Protein AF-A0A8T2RFA8-F1 (afdb_monomer_lite)

Secondary structure (DSSP, 8-state):
-EEEEEEEE-SHHHHHHHHTTGGG-BTTEE--TT----TT-EEEEEESS---GGGEEEEEEEEEEETTTTEE----TTTTTS--TTSEEEEEEEEEEEPTTSSEEEEEEEEEEEETTSEEEEEEEEEEEE-SHHHHHTHHHHHHHHHHHHHHHHHHHHHHHHT-

InterPro domains:
  IPR018960 Domain of unknown function DUF1990 [PF09348] (16-153)

Radius of gyration: 15.77 Å; chains: 1; bounding box: 36×34×44 Å

Sequence (164 aa):
MISFSWGLPSSKKQADYLNRTSQFQLGWTSVDANTPVEIKQRFLVRVNEMIVAWLLQPLEIKYVLDTHCTKMQTCPPNASSSINSEKLKGVFAFGSVTLKGHLLSGEDMFSIKWEEDDSVWYETLSFSKPATFLSLATYPYVQWKQKLFAKQSSVALLKAVSDS

Organism: Ceratopteris richardii (NCBI:txid49495)

Foldseek 3Di:
DDKDKDKDFDDPLLLVCVQQVVLQPDPQWDWPSPQGLDAQGWTWIAGRPDDDPLRTFIKGWHFWDWVPVVCRPDDDPPPVPPPPVVFWPIKTKIKIWTDPPHQKTKMWMWMWTATPVSIIMTMIDIDIDGPDPVCVVCVVVVVVVVVVSRVVSVVSSNCSVVVD

pLDDT: mean 77.23, std 14.24, range [44.38, 93.5]

Structure (mmCIF, N/CA/C/O backbone):
data_AF-A0A8T2RFA8-F1
#
_entry.id   AF-A0A8T2RFA8-F1
#
loop_
_atom_site.group_PDB
_atom_site.id
_atom_site.type_symbol
_atom_site.label_atom_id
_atom_site.label_alt_id
_atom_site.label_comp_id
_atom_site.label_asym_id
_atom_site.label_entity_id
_atom_site.label_seq_id
_atom_site.pdbx_PDB_ins_code
_atom_site.Cartn_x
_atom_site.Cartn_y
_atom_site.Cartn_z
_atom_site.occupancy
_atom_site.B_iso_or_equiv
_atom_site.auth_seq_id
_atom_site.auth_comp_id
_atom_site.auth_asym_id
_atom_site.auth_atom_id
_atom_site.pdbx_PDB_model_num
ATOM 1 N N . MET A 1 1 ? 1.387 12.039 -9.421 1.00 46.31 1 MET A N 1
ATOM 2 C CA . MET A 1 1 ? 0.903 12.002 -8.031 1.00 46.31 1 MET A CA 1
ATOM 3 C C . MET A 1 1 ? -0.597 11.838 -8.092 1.00 46.31 1 MET A C 1
ATOM 5 O O . MET A 1 1 ? -1.243 12.608 -8.793 1.00 46.31 1 MET A O 1
ATOM 9 N N . ILE A 1 2 ? -1.116 10.794 -7.465 1.00 58.28 2 ILE A N 1
ATOM 10 C CA . ILE A 1 2 ? -2.550 10.534 -7.345 1.00 58.28 2 ILE A CA 1
ATOM 11 C C . ILE A 1 2 ? -2.834 10.538 -5.842 1.00 58.28 2 ILE A C 1
ATOM 13 O O . ILE A 1 2 ? -2.154 9.809 -5.128 1.00 58.28 2 ILE A O 1
ATOM 17 N N . SER A 1 3 ? -3.764 11.382 -5.392 1.00 49.81 3 SER A N 1
ATOM 18 C CA . SER A 1 3 ? -4.282 11.415 -4.017 1.00 49.81 3 SER A CA 1
ATOM 19 C C . SER A 1 3 ? -5.796 11.229 -4.077 1.00 49.81 3 SER A C 1
ATOM 21 O O . SER A 1 3 ? -6.455 11.791 -4.955 1.00 49.81 3 SER A O 1
ATOM 23 N N . PHE A 1 4 ? -6.328 10.408 -3.179 1.00 55.41 4 PHE A N 1
ATOM 24 C CA . PHE A 1 4 ? -7.757 10.173 -2.981 1.00 55.41 4 PHE A CA 1
ATOM 25 C C . PHE A 1 4 ? -8.028 10.187 -1.481 1.00 55.41 4 PHE A C 1
ATOM 27 O O . PHE A 1 4 ? -7.239 9.602 -0.750 1.00 55.41 4 PHE A O 1
ATOM 34 N N . SER A 1 5 ? -9.118 10.827 -1.045 1.00 50.16 5 SER A N 1
ATOM 35 C CA . SER A 1 5 ? -9.490 10.958 0.370 1.00 50.16 5 SER A CA 1
ATOM 36 C C . SER A 1 5 ? -11.001 10.769 0.558 1.00 50.16 5 SER A C 1
ATOM 38 O O . SER A 1 5 ? -11.773 11.329 -0.223 1.00 50.16 5 SER A O 1
ATOM 40 N N . TRP A 1 6 ? -11.425 9.976 1.551 1.00 56.25 6 TRP A N 1
ATOM 41 C CA . TRP A 1 6 ? -12.839 9.667 1.846 1.00 56.25 6 TRP A CA 1
ATOM 42 C C . TRP A 1 6 ? -13.111 9.562 3.353 1.00 56.25 6 TRP A C 1
ATOM 44 O O . TRP A 1 6 ? -12.292 8.973 4.054 1.00 56.25 6 TRP A O 1
ATOM 54 N N . GLY A 1 7 ? -14.265 10.077 3.804 1.00 51.59 7 GLY A N 1
ATOM 55 C CA . GLY A 1 7 ? -14.756 10.054 5.192 1.00 51.59 7 GLY A CA 1
ATOM 56 C C . GLY A 1 7 ? -15.539 8.779 5.567 1.00 51.59 7 GLY A C 1
ATOM 57 O O . GLY A 1 7 ? -16.420 8.374 4.809 1.00 51.59 7 GLY A O 1
ATOM 58 N N . LEU A 1 8 ? -15.267 8.169 6.729 1.00 57.84 8 LEU A N 1
ATOM 59 C CA . LEU A 1 8 ? -15.958 6.978 7.267 1.00 57.84 8 LEU A CA 1
ATOM 60 C C . LEU A 1 8 ? -16.193 7.047 8.793 1.00 57.84 8 LEU A C 1
ATOM 62 O O . LEU A 1 8 ? -15.366 7.635 9.485 1.00 57.84 8 LEU A O 1
ATOM 66 N N . PRO A 1 9 ? -17.225 6.369 9.342 1.00 50.06 9 PRO A N 1
ATOM 67 C CA . PRO A 1 9 ? -17.391 6.180 10.786 1.00 50.06 9 PRO A CA 1
ATOM 68 C C . PRO A 1 9 ? -16.625 4.938 11.304 1.00 50.06 9 PRO A C 1
ATOM 70 O O . PRO A 1 9 ? -16.780 3.853 10.750 1.00 50.06 9 PRO A O 1
ATOM 73 N N . SER A 1 10 ? -15.870 5.087 12.408 1.00 56.66 10 SER A N 1
ATOM 74 C CA . SER A 1 10 ? -15.149 4.055 13.210 1.00 56.66 10 SER A CA 1
ATOM 75 C C . SER A 1 10 ? -13.659 3.809 12.909 1.00 56.66 10 SER A C 1
ATOM 77 O O . SER A 1 10 ? -13.304 3.226 11.892 1.00 56.66 10 SER A O 1
ATOM 79 N N . SER A 1 11 ? -12.799 4.126 13.890 1.00 64.38 11 SER A N 1
ATOM 80 C CA . SER A 1 11 ? -11.333 4.166 13.788 1.00 64.38 11 SER A CA 1
ATOM 81 C C . SER A 1 11 ? -10.611 2.808 13.789 1.00 64.38 11 SER A C 1
ATOM 83 O O . SER A 1 11 ? -9.956 2.436 12.817 1.00 64.38 11 SER A O 1
ATOM 85 N N . LYS A 1 12 ? -10.719 2.018 14.864 1.00 67.12 12 LYS A N 1
ATOM 86 C CA . LYS A 1 12 ? -9.855 0.837 15.095 1.00 67.12 12 LYS A CA 1
ATOM 87 C C . LYS A 1 12 ? -9.905 -0.215 13.972 1.00 67.12 12 LYS A C 1
ATOM 89 O O . LYS A 1 12 ? -8.865 -0.721 13.557 1.00 67.12 12 LYS A O 1
ATOM 94 N N . LYS A 1 13 ? -11.099 -0.485 13.432 1.00 70.56 13 LYS A N 1
ATOM 95 C CA . LYS A 1 13 ? -11.324 -1.464 12.349 1.00 70.56 13 LYS A CA 1
ATOM 96 C C . LYS A 1 13 ? -10.546 -1.113 11.075 1.00 70.56 13 LYS A C 1
ATOM 98 O O . LYS A 1 13 ? -10.066 -1.996 10.369 1.00 70.56 13 LYS A O 1
ATOM 103 N N . GLN A 1 14 ? -10.402 0.174 10.779 1.00 69.75 14 GLN A N 1
ATOM 104 C CA . GLN A 1 14 ? -9.721 0.624 9.570 1.00 69.75 14 GLN A CA 1
ATOM 105 C C . GLN A 1 14 ? -8.203 0.496 9.707 1.00 69.75 14 GLN A C 1
ATOM 107 O O . GLN A 1 14 ? -7.546 0.053 8.766 1.00 69.75 14 GLN A O 1
ATOM 112 N N . ALA A 1 15 ? -7.633 0.841 10.868 1.00 71.12 15 ALA A N 1
ATOM 113 C CA . ALA A 1 15 ? -6.203 0.620 11.100 1.00 71.12 15 ALA A CA 1
ATOM 114 C C . ALA A 1 15 ? -5.862 -0.871 11.004 1.00 71.12 15 ALA A C 1
ATOM 116 O O . ALA A 1 15 ? -4.899 -1.230 10.329 1.00 71.12 15 ALA A O 1
ATOM 117 N N . ASP A 1 16 ? -6.703 -1.740 11.573 1.00 78.06 16 ASP A N 1
ATOM 118 C CA . ASP A 1 16 ? -6.552 -3.192 11.446 1.00 78.06 16 ASP A CA 1
ATOM 119 C C . ASP A 1 16 ? -6.618 -3.656 9.979 1.00 78.06 16 ASP A C 1
ATOM 121 O O . ASP A 1 16 ? -5.863 -4.546 9.577 1.00 78.06 16 ASP A O 1
ATOM 125 N N . TYR A 1 17 ? -7.475 -3.038 9.157 1.00 77.50 17 TYR A N 1
ATOM 126 C CA . TYR A 1 17 ? -7.557 -3.319 7.722 1.00 77.50 17 TYR A CA 1
ATOM 127 C C . 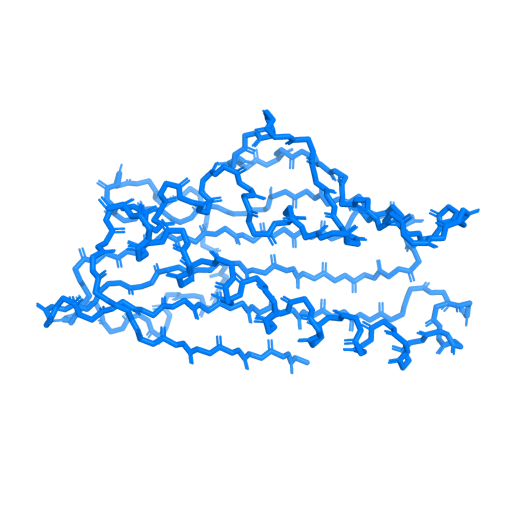TYR A 1 17 ? -6.242 -2.997 6.995 1.00 77.50 17 TYR A C 1
ATOM 129 O O . TYR A 1 17 ? -5.748 -3.843 6.238 1.00 77.50 17 TYR A O 1
ATOM 137 N N . LEU A 1 18 ? -5.646 -1.821 7.246 1.00 76.75 18 LEU A N 1
ATOM 138 C CA . LEU A 1 18 ? -4.361 -1.440 6.642 1.00 76.75 18 LEU A CA 1
ATOM 139 C C . LEU A 1 18 ? -3.182 -2.253 7.171 1.00 76.75 18 LEU A C 1
ATOM 141 O O . LEU A 1 18 ? -2.291 -2.595 6.392 1.00 76.75 18 LEU A O 1
ATOM 145 N N . ASN A 1 19 ? -3.189 -2.601 8.456 1.00 76.62 19 ASN A N 1
ATOM 146 C CA . ASN A 1 19 ? -2.132 -3.392 9.082 1.00 76.62 19 ASN A CA 1
ATOM 147 C C . ASN A 1 19 ? -2.045 -4.830 8.528 1.00 76.62 19 ASN A C 1
ATOM 149 O O . ASN A 1 19 ? -1.053 -5.524 8.718 1.00 76.62 19 ASN A O 1
ATOM 153 N N . ARG A 1 20 ? -3.076 -5.291 7.811 1.00 78.12 20 ARG A N 1
ATOM 154 C CA . ARG A 1 20 ? -3.134 -6.630 7.200 1.00 78.12 20 ARG A CA 1
ATOM 155 C C . ARG A 1 20 ? -2.873 -6.632 5.700 1.00 78.12 20 ARG A C 1
ATOM 157 O O . ARG A 1 20 ? -3.100 -7.645 5.045 1.00 78.12 20 ARG A O 1
ATOM 164 N N . THR A 1 21 ? -2.442 -5.509 5.122 1.00 79.69 21 THR A N 1
ATOM 165 C CA . THR A 1 21 ? -2.277 -5.354 3.662 1.00 79.69 21 THR A CA 1
ATOM 166 C C . THR A 1 21 ? -3.563 -5.641 2.862 1.00 79.69 21 THR A C 1
ATOM 168 O O . THR A 1 21 ? -3.521 -5.898 1.658 1.00 79.69 21 THR A O 1
ATOM 171 N N . SER A 1 22 ? -4.734 -5.567 3.510 1.00 85.38 22 SER A N 1
ATOM 172 C CA . SER A 1 22 ? -6.029 -5.974 2.941 1.00 85.38 22 SER A CA 1
ATOM 173 C C . SER A 1 22 ? -6.428 -5.146 1.719 1.00 85.38 22 SER A C 1
ATOM 175 O O . SER A 1 22 ? -7.086 -5.649 0.814 1.00 85.38 22 SER A O 1
ATOM 177 N N . GLN A 1 23 ? -5.963 -3.896 1.641 1.00 84.88 23 GLN A N 1
ATOM 178 C CA . GLN A 1 23 ? -6.146 -3.001 0.498 1.00 84.88 23 GLN A CA 1
ATOM 179 C C . GLN A 1 23 ? -5.604 -3.562 -0.821 1.00 84.88 23 GLN A C 1
ATOM 181 O O . GLN A 1 23 ? -6.014 -3.106 -1.887 1.00 84.88 23 GLN A O 1
ATOM 186 N N . PHE A 1 24 ? -4.693 -4.535 -0.759 1.00 88.88 24 PHE A N 1
ATOM 187 C CA . PHE A 1 24 ? -4.149 -5.193 -1.936 1.00 88.88 24 PHE A CA 1
ATOM 188 C C . PHE A 1 24 ? -4.964 -6.395 -2.398 1.00 88.88 24 PHE A C 1
ATOM 190 O O . PHE A 1 24 ? -4.681 -6.870 -3.483 1.00 88.88 24 PHE A O 1
ATOM 197 N N . GLN A 1 25 ? -5.953 -6.880 -1.642 1.00 91.00 25 GLN A N 1
ATOM 198 C CA . GLN A 1 25 ? -6.742 -8.068 -1.994 1.00 91.00 25 GLN A CA 1
ATOM 199 C C . GLN A 1 25 ? -7.920 -7.706 -2.907 1.00 91.00 25 GLN A C 1
ATOM 201 O O . GLN A 1 25 ? -9.086 -7.769 -2.520 1.00 91.00 25 GLN A O 1
ATOM 206 N N . LEU A 1 26 ? -7.615 -7.292 -4.136 1.00 86.69 26 LEU A N 1
ATOM 207 C CA . LEU A 1 26 ? -8.619 -6.982 -5.157 1.00 86.69 26 LEU A CA 1
ATOM 208 C C . LEU A 1 26 ? -8.647 -8.130 -6.173 1.00 86.69 26 LEU A C 1
ATOM 210 O O . LEU A 1 26 ? -7.630 -8.759 -6.407 1.00 86.69 26 LEU A O 1
ATOM 214 N N . GLY A 1 27 ? -9.764 -8.420 -6.846 1.00 87.38 27 GLY A N 1
ATOM 215 C CA . GLY A 1 27 ? -9.838 -9.579 -7.767 1.00 87.38 27 GLY A CA 1
ATOM 216 C C . GLY A 1 27 ? -8.708 -9.670 -8.817 1.00 87.38 27 GLY A C 1
ATOM 217 O O . GLY A 1 27 ? -8.396 -10.751 -9.309 1.00 87.38 27 GLY A O 1
ATOM 218 N N . TRP A 1 28 ? -8.045 -8.549 -9.109 1.00 88.44 28 TRP A N 1
ATOM 219 C CA . TRP A 1 28 ? -6.926 -8.432 -10.036 1.00 88.44 28 TRP A CA 1
ATOM 220 C C . TRP A 1 28 ? -5.560 -8.164 -9.388 1.00 88.44 28 TRP A C 1
ATOM 222 O O . TRP A 1 28 ? -4.575 -8.144 -10.118 1.00 88.44 28 TRP A O 1
ATOM 232 N N . THR A 1 29 ? -5.458 -7.937 -8.076 1.00 90.44 29 THR A N 1
ATOM 233 C CA . THR A 1 29 ? -4.178 -7.736 -7.375 1.00 90.44 29 THR A CA 1
ATOM 234 C C . THR A 1 29 ? -4.165 -8.434 -6.014 1.00 90.44 29 THR A C 1
ATOM 236 O O . THR A 1 29 ? -5.210 -8.662 -5.424 1.00 90.44 29 THR A O 1
ATOM 239 N N . SER A 1 30 ? -3.004 -8.854 -5.526 1.00 90.62 30 SER A N 1
ATOM 240 C CA . SER A 1 30 ? -2.885 -9.542 -4.237 1.00 90.62 30 SER A CA 1
ATOM 241 C C . SER A 1 30 ? -1.488 -9.404 -3.646 1.00 90.62 30 SER A C 1
ATOM 243 O O . SER A 1 30 ? -0.505 -9.217 -4.363 1.00 90.62 30 SER A O 1
ATOM 245 N N . VAL A 1 31 ? -1.406 -9.520 -2.325 1.00 91.00 31 VAL A N 1
ATOM 246 C CA . VAL A 1 31 ? -0.167 -9.657 -1.543 1.00 91.00 31 VAL A CA 1
ATOM 247 C C . VAL A 1 31 ? -0.319 -10.901 -0.661 1.00 91.00 31 VAL A C 1
ATOM 249 O O . VAL A 1 31 ? -1.438 -11.365 -0.438 1.00 91.00 31 VAL A O 1
ATOM 252 N N . ASP A 1 32 ? 0.777 -11.479 -0.174 1.00 88.38 32 ASP A N 1
ATOM 253 C CA . ASP A 1 32 ? 0.686 -12.513 0.862 1.00 88.38 32 ASP A CA 1
ATOM 254 C C . ASP A 1 32 ? 0.002 -11.927 2.108 1.00 88.38 32 ASP A C 1
ATOM 256 O O . ASP A 1 32 ? 0.497 -10.963 2.690 1.00 88.38 32 ASP A O 1
ATOM 260 N N . ALA A 1 33 ? -1.130 -12.505 2.515 1.00 84.38 33 ALA A N 1
ATOM 261 C CA . ALA A 1 33 ? -1.930 -12.033 3.645 1.00 84.38 33 ALA A CA 1
ATOM 262 C C . ALA A 1 33 ? -1.175 -12.063 4.987 1.00 84.38 33 ALA A C 1
ATOM 264 O O . ALA A 1 33 ? -1.588 -11.393 5.931 1.00 84.38 33 ALA A O 1
ATOM 265 N N . ASN A 1 34 ? -0.071 -12.812 5.072 1.00 86.75 34 ASN A N 1
ATOM 266 C CA . ASN A 1 34 ? 0.794 -12.859 6.250 1.00 86.75 34 ASN A CA 1
ATOM 267 C C . ASN A 1 34 ? 1.915 -11.810 6.221 1.00 86.75 34 ASN A C 1
ATOM 269 O O . ASN A 1 34 ? 2.782 -11.829 7.092 1.00 86.75 34 ASN A O 1
ATOM 273 N N . THR A 1 35 ? 1.935 -10.914 5.227 1.00 87.62 35 THR A N 1
ATOM 274 C CA . THR A 1 35 ? 2.947 -9.857 5.125 1.00 87.62 35 THR A CA 1
ATOM 275 C C . THR A 1 35 ? 2.800 -8.878 6.293 1.00 87.62 35 THR A C 1
ATOM 277 O O . THR A 1 35 ? 1.784 -8.181 6.364 1.00 87.62 35 THR A O 1
ATOM 280 N N . PRO A 1 36 ? 3.800 -8.766 7.186 1.00 89.00 36 PRO A N 1
ATOM 281 C CA . PRO A 1 36 ? 3.736 -7.813 8.284 1.00 89.00 36 PRO A CA 1
ATOM 282 C C . PRO A 1 36 ? 3.958 -6.380 7.778 1.00 89.00 36 PRO A C 1
ATOM 284 O O . PRO A 1 36 ? 4.753 -6.137 6.869 1.00 89.00 36 PRO A O 1
ATOM 287 N N . VAL A 1 37 ? 3.289 -5.397 8.378 1.00 87.94 37 VAL A N 1
ATOM 288 C CA . VAL A 1 37 ? 3.533 -3.977 8.082 1.00 87.94 37 VAL A CA 1
ATOM 289 C C . VAL A 1 37 ? 4.651 -3.462 8.992 1.00 87.94 37 VAL A C 1
ATOM 291 O O . VAL A 1 37 ? 4.414 -2.820 10.010 1.00 87.94 37 VAL A O 1
ATOM 294 N N . GLU A 1 38 ? 5.897 -3.780 8.633 1.00 89.38 38 GLU A N 1
ATOM 295 C CA . GLU A 1 38 ? 7.098 -3.442 9.409 1.00 89.38 38 GLU A CA 1
ATOM 296 C C . GLU A 1 38 ? 8.191 -2.819 8.533 1.00 89.38 38 GLU A C 1
ATOM 298 O O . GLU A 1 38 ? 8.339 -3.153 7.357 1.00 89.38 38 GLU A O 1
ATOM 303 N N . ILE A 1 39 ? 9.003 -1.918 9.095 1.00 89.38 39 ILE A N 1
ATOM 304 C CA . ILE A 1 39 ? 10.103 -1.287 8.351 1.00 89.38 39 ILE A CA 1
ATOM 305 C C . ILE A 1 39 ? 11.093 -2.354 7.864 1.00 89.38 39 ILE A C 1
ATOM 307 O O . ILE A 1 39 ? 11.496 -3.240 8.611 1.00 89.38 39 ILE A O 1
ATOM 311 N N . LYS A 1 40 ? 11.544 -2.211 6.612 1.00 90.94 40 LYS A N 1
ATOM 312 C CA . LYS A 1 40 ? 12.376 -3.161 5.851 1.00 90.94 40 LYS A CA 1
ATOM 313 C C . LYS A 1 40 ? 11.659 -4.440 5.430 1.00 90.94 40 LYS A C 1
ATOM 315 O O . LYS A 1 40 ? 12.279 -5.232 4.716 1.00 90.94 40 LYS A O 1
ATOM 320 N N . GLN A 1 41 ? 10.388 -4.637 5.789 1.00 93.50 41 GLN A N 1
ATOM 321 C CA . GLN A 1 41 ? 9.633 -5.753 5.243 1.00 93.50 41 GLN A CA 1
ATOM 322 C C . GLN A 1 41 ? 9.562 -5.612 3.725 1.00 93.50 41 GLN A C 1
ATOM 324 O O . GLN A 1 41 ? 9.185 -4.566 3.188 1.00 93.50 41 GLN A O 1
ATOM 329 N N . ARG A 1 42 ? 9.926 -6.693 3.037 1.00 93.38 42 ARG A N 1
ATOM 330 C CA . ARG A 1 42 ? 9.791 -6.813 1.590 1.00 93.38 42 ARG A CA 1
ATOM 331 C C . ARG A 1 42 ? 8.577 -7.649 1.268 1.00 93.38 42 ARG A C 1
ATOM 333 O O . ARG A 1 42 ? 8.334 -8.672 1.905 1.00 93.38 42 ARG A O 1
ATOM 340 N N . PHE A 1 43 ? 7.838 -7.220 0.265 1.00 91.81 43 PHE A N 1
ATOM 341 C CA . PHE A 1 43 ? 6.655 -7.923 -0.187 1.00 91.81 43 PHE A CA 1
ATOM 342 C C . PHE A 1 43 ? 6.463 -7.732 -1.682 1.00 91.81 43 PHE A C 1
ATOM 344 O O . PHE A 1 43 ? 7.109 -6.898 -2.319 1.00 91.81 43 PHE A O 1
ATOM 351 N N . LEU A 1 44 ? 5.600 -8.563 -2.249 1.00 90.31 44 LEU A N 1
ATOM 352 C CA . LEU A 1 44 ? 5.342 -8.603 -3.674 1.00 90.31 44 LEU A CA 1
ATOM 353 C C . LEU A 1 44 ? 3.864 -8.350 -3.904 1.00 90.31 44 LEU A C 1
ATOM 355 O O . LEU A 1 44 ? 3.030 -9.146 -3.477 1.00 90.31 44 LEU A O 1
ATOM 359 N N . VAL A 1 45 ? 3.551 -7.266 -4.604 1.00 88.88 45 VAL A N 1
ATOM 360 C CA . VAL A 1 45 ? 2.203 -7.063 -5.131 1.00 88.88 45 VAL A CA 1
ATOM 361 C C . VAL A 1 45 ? 2.121 -7.809 -6.454 1.00 88.88 45 VAL A C 1
ATOM 363 O O . VAL A 1 45 ? 2.885 -7.532 -7.379 1.00 88.88 45 VAL A O 1
ATOM 366 N N . ARG A 1 46 ? 1.223 -8.787 -6.531 1.00 87.25 46 ARG A N 1
ATOM 367 C CA . ARG A 1 46 ? 0.955 -9.592 -7.722 1.00 87.25 46 ARG A CA 1
ATOM 368 C C . ARG A 1 46 ? -0.301 -9.079 -8.400 1.00 87.25 46 ARG A C 1
ATOM 370 O O . ARG A 1 46 ? -1.357 -9.112 -7.785 1.00 87.25 46 ARG A O 1
ATOM 377 N N . VAL A 1 47 ? -0.224 -8.726 -9.680 1.00 85.19 47 VAL A N 1
ATOM 378 C CA . VAL A 1 47 ? -1.420 -8.534 -10.515 1.00 85.19 47 VAL A CA 1
ATOM 379 C C . VAL A 1 47 ? -1.811 -9.855 -11.192 1.00 85.19 47 VAL A C 1
ATOM 381 O O . VAL A 1 47 ? -1.013 -10.454 -11.907 1.00 85.19 47 VAL A O 1
ATOM 384 N N . ASN A 1 48 ? -3.045 -10.305 -10.962 1.00 78.62 48 ASN A N 1
ATOM 385 C CA . ASN A 1 48 ? -3.557 -11.636 -11.322 1.00 78.62 48 ASN A CA 1
ATOM 386 C C . ASN A 1 48 ? -4.090 -11.741 -12.761 1.00 78.62 48 ASN A C 1
ATOM 388 O O . ASN A 1 48 ? -4.356 -12.840 -13.235 1.00 78.62 48 ASN A O 1
ATOM 392 N N . GLU A 1 49 ? -4.270 -10.618 -13.457 1.00 74.56 49 GLU A N 1
ATOM 393 C CA . GLU A 1 49 ? -4.944 -10.595 -14.762 1.00 74.56 49 GLU A CA 1
ATOM 394 C C . GLU A 1 49 ? -4.042 -10.964 -15.952 1.00 74.56 49 GLU A C 1
ATOM 396 O O . GLU A 1 49 ? -4.586 -11.316 -16.995 1.00 74.56 49 GLU A O 1
ATOM 401 N N . MET A 1 50 ? -2.699 -10.915 -15.846 1.00 61.97 50 MET A N 1
ATOM 402 C CA . MET A 1 50 ? -1.806 -11.295 -16.961 1.00 61.97 50 MET A CA 1
ATOM 403 C C . MET A 1 50 ? -0.523 -12.035 -16.535 1.00 61.97 50 MET A C 1
ATOM 405 O O . MET A 1 50 ? 0.065 -11.760 -15.493 1.00 61.97 50 MET A O 1
ATOM 409 N N . ILE A 1 51 ? -0.040 -12.938 -17.399 1.00 56.34 51 ILE A N 1
ATOM 410 C CA . ILE A 1 51 ? 1.130 -13.822 -17.192 1.00 56.34 51 ILE A CA 1
ATOM 411 C C . ILE A 1 51 ? 2.424 -13.155 -17.694 1.00 56.34 51 ILE A C 1
ATOM 413 O O . ILE A 1 51 ? 3.217 -13.742 -18.426 1.00 56.34 51 ILE A O 1
ATOM 417 N N . VAL A 1 52 ? 2.644 -11.886 -17.356 1.00 59.56 52 VAL A N 1
ATOM 418 C CA . VAL A 1 52 ? 3.890 -11.195 -17.716 1.00 59.56 52 VAL A CA 1
ATOM 419 C C . VAL A 1 52 ? 4.600 -10.812 -16.427 1.00 59.56 52 VAL A C 1
ATOM 421 O O . VAL A 1 52 ? 3.998 -10.194 -15.554 1.00 59.56 52 VAL A O 1
ATOM 424 N N . ALA A 1 53 ? 5.889 -11.148 -16.307 1.00 56.78 53 ALA A N 1
ATOM 425 C CA . ALA A 1 53 ? 6.718 -10.913 -15.113 1.00 56.78 53 ALA A CA 1
ATOM 426 C C . ALA A 1 53 ? 6.749 -9.445 -14.619 1.00 56.78 53 ALA A C 1
ATOM 428 O O . ALA A 1 53 ? 7.233 -9.160 -13.532 1.00 56.78 53 ALA A O 1
ATOM 429 N N . TRP A 1 54 ? 6.211 -8.515 -15.409 1.00 59.56 54 TRP A N 1
ATOM 430 C CA . TRP A 1 54 ? 6.170 -7.071 -15.185 1.00 59.56 54 TRP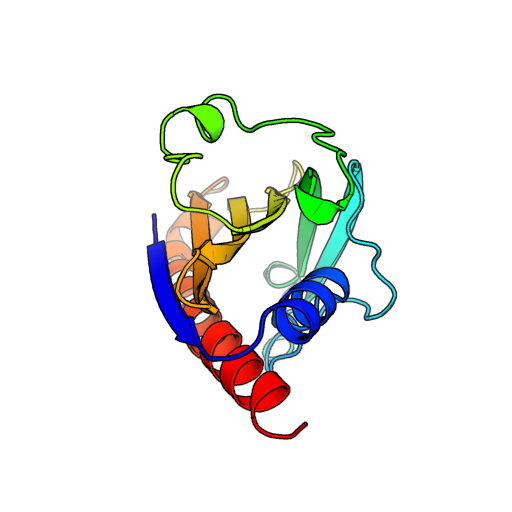 A CA 1
ATOM 431 C C . TRP A 1 54 ? 5.087 -6.637 -14.192 1.00 59.56 54 TRP A C 1
ATOM 433 O O . TRP A 1 54 ? 5.000 -5.469 -13.832 1.00 59.56 54 TRP A O 1
ATOM 443 N N . LEU A 1 55 ? 4.231 -7.576 -13.801 1.00 70.38 55 LEU A N 1
ATOM 444 C CA . LEU A 1 55 ? 3.085 -7.378 -12.922 1.00 70.38 55 LEU A CA 1
ATOM 445 C C . LEU A 1 55 ? 3.348 -7.802 -11.473 1.00 70.38 55 LEU A C 1
ATOM 447 O O . LEU A 1 55 ? 2.450 -7.753 -10.633 1.00 70.38 55 LEU A O 1
ATOM 451 N N . LEU A 1 56 ? 4.581 -8.224 -11.199 1.00 82.81 56 LEU A N 1
ATOM 452 C CA . LEU A 1 56 ? 5.100 -8.435 -9.864 1.00 82.81 56 LEU A CA 1
ATOM 453 C C . LEU A 1 56 ? 5.831 -7.161 -9.453 1.00 82.81 56 LEU A C 1
ATO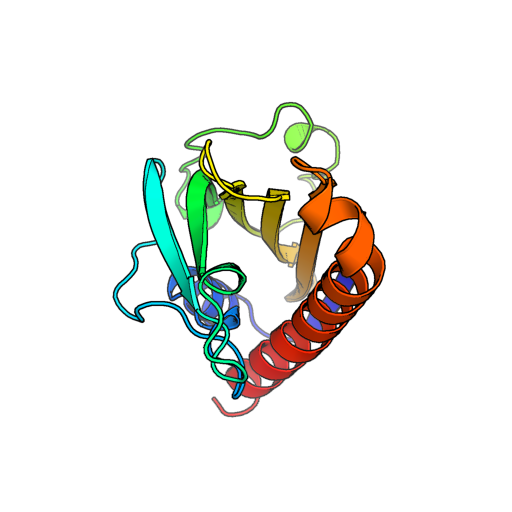M 455 O O . LEU A 1 56 ? 6.888 -6.857 -9.998 1.00 82.81 56 LEU A O 1
ATOM 459 N N . GLN A 1 57 ? 5.269 -6.423 -8.502 1.00 86.44 57 GLN A N 1
ATOM 460 C CA . GLN A 1 57 ? 5.862 -5.195 -7.986 1.00 86.44 57 GLN A CA 1
ATOM 461 C C . GLN A 1 57 ? 6.537 -5.490 -6.638 1.00 86.44 57 GLN A C 1
ATOM 463 O O . GLN A 1 57 ? 5.850 -5.560 -5.614 1.00 86.44 57 GLN A O 1
ATOM 468 N N . PRO A 1 58 ? 7.866 -5.710 -6.613 1.00 89.56 58 PRO A N 1
ATOM 469 C CA . PRO A 1 58 ? 8.599 -5.907 -5.378 1.00 89.56 58 PRO A CA 1
ATOM 470 C C . PRO A 1 58 ? 8.754 -4.567 -4.656 1.00 89.56 58 PRO A C 1
ATOM 472 O O . PRO A 1 58 ? 9.344 -3.614 -5.179 1.00 89.56 58 PRO A O 1
ATOM 475 N N . LEU A 1 59 ? 8.225 -4.511 -3.442 1.00 92.06 59 LEU A N 1
ATOM 476 C CA . LEU A 1 59 ? 8.196 -3.332 -2.593 1.00 92.06 59 LEU A CA 1
ATOM 477 C C . LEU A 1 59 ? 8.947 -3.594 -1.287 1.00 92.06 59 LEU A C 1
ATOM 479 O O . LEU A 1 59 ? 9.005 -4.722 -0.799 1.00 92.06 59 LEU A O 1
ATOM 483 N N . GLU A 1 60 ? 9.505 -2.537 -0.707 1.00 93.12 60 GLU A N 1
ATOM 484 C CA . GLU A 1 60 ? 10.056 -2.532 0.649 1.00 93.12 60 GLU A CA 1
ATOM 485 C C . GLU A 1 60 ? 9.401 -1.415 1.459 1.00 93.12 60 GLU A C 1
ATOM 487 O O . GLU A 1 60 ? 9.386 -0.263 1.020 1.00 93.12 60 GLU A O 1
ATOM 492 N N . ILE A 1 61 ? 8.883 -1.739 2.643 1.00 92.44 61 ILE A N 1
ATOM 493 C CA . ILE A 1 61 ? 8.319 -0.754 3.570 1.00 92.44 61 ILE A CA 1
ATOM 494 C C . ILE A 1 61 ? 9.456 0.105 4.132 1.00 92.44 61 ILE A C 1
ATOM 496 O O . ILE A 1 61 ? 10.396 -0.402 4.750 1.00 92.44 61 ILE A O 1
ATOM 500 N N . LYS A 1 62 ? 9.385 1.420 3.916 1.00 91.69 62 LYS A N 1
ATOM 501 C CA . LYS A 1 62 ? 10.407 2.383 4.360 1.00 91.69 62 LYS A CA 1
ATOM 502 C C . LYS A 1 62 ? 10.058 3.091 5.654 1.00 91.69 62 LYS A C 1
ATOM 504 O O . LYS A 1 62 ? 10.968 3.468 6.392 1.00 91.69 62 LYS A O 1
ATOM 509 N N . TYR A 1 63 ? 8.773 3.263 5.919 1.00 85.44 63 TYR A N 1
ATOM 510 C CA . TYR A 1 63 ? 8.293 3.872 7.145 1.00 85.44 63 TYR A CA 1
ATOM 511 C C . TYR A 1 63 ? 6.937 3.310 7.532 1.00 85.44 63 TYR A C 1
ATOM 513 O O . TYR A 1 63 ? 6.134 2.933 6.677 1.00 85.44 63 TYR A O 1
ATOM 521 N N . VAL A 1 64 ? 6.711 3.308 8.839 1.00 87.44 64 VAL A N 1
ATOM 522 C CA . VAL A 1 64 ? 5.428 3.056 9.481 1.00 87.44 64 VAL A CA 1
ATOM 523 C C . VAL A 1 64 ? 5.245 4.164 10.516 1.00 87.44 64 VAL A C 1
ATOM 525 O O . VAL A 1 64 ? 6.156 4.466 11.292 1.00 87.44 64 VAL A O 1
ATOM 528 N N . LEU A 1 65 ? 4.085 4.801 10.478 1.00 85.06 65 LEU A N 1
ATOM 529 C CA . LEU A 1 65 ? 3.635 5.828 11.397 1.00 85.06 65 LEU A CA 1
ATOM 530 C C . LEU A 1 65 ? 2.412 5.276 12.119 1.00 85.06 65 LEU A C 1
ATOM 532 O O . LEU A 1 65 ? 1.394 5.023 11.487 1.00 85.06 65 LEU A O 1
ATOM 536 N N . ASP A 1 66 ? 2.512 5.116 13.431 1.00 82.12 66 ASP A N 1
ATOM 537 C CA . ASP A 1 66 ? 1.384 4.744 14.278 1.00 82.12 66 ASP A CA 1
ATOM 538 C C . ASP A 1 66 ? 1.399 5.623 15.530 1.00 82.12 66 ASP A C 1
ATOM 540 O O . ASP A 1 66 ? 2.232 5.456 16.431 1.00 82.12 66 ASP A O 1
ATOM 544 N N . THR A 1 67 ? 0.490 6.597 15.570 1.00 74.50 67 THR A N 1
ATOM 545 C CA . THR A 1 67 ? 0.380 7.520 16.705 1.00 74.50 67 THR A CA 1
ATOM 546 C C . THR A 1 67 ? -0.374 6.909 17.886 1.00 74.50 67 THR A C 1
ATOM 548 O O . THR A 1 67 ? -0.258 7.432 18.989 1.00 74.50 67 THR A O 1
ATOM 551 N N . HIS A 1 68 ? -1.102 5.801 17.701 1.00 61.41 68 HIS A N 1
ATOM 552 C CA . HIS A 1 68 ? -1.743 5.074 18.803 1.00 61.41 68 HIS A CA 1
ATOM 553 C C . HIS A 1 68 ? -0.745 4.253 19.614 1.00 61.41 68 HIS A C 1
ATOM 555 O O . HIS A 1 68 ? -0.938 4.057 20.812 1.00 61.41 68 HIS A O 1
ATOM 561 N N . CYS A 1 69 ? 0.329 3.793 18.974 1.00 51.97 69 CYS A N 1
ATOM 562 C CA . CYS A 1 69 ? 1.362 2.982 19.615 1.00 51.97 69 CYS A CA 1
ATOM 563 C C . CYS A 1 69 ? 2.586 3.785 20.096 1.00 51.97 69 CYS A C 1
ATOM 565 O O . CYS A 1 69 ? 3.562 3.177 20.538 1.00 51.97 69 CYS A O 1
ATOM 567 N N . THR A 1 70 ? 2.580 5.121 19.987 1.00 49.53 70 THR A N 1
ATOM 568 C CA . THR A 1 70 ? 3.743 5.991 20.282 1.00 49.53 70 THR A CA 1
ATOM 569 C C . THR A 1 70 ? 5.013 5.562 19.525 1.00 49.53 70 THR A C 1
ATOM 571 O O . THR A 1 70 ? 6.136 5.772 19.983 1.00 49.53 70 THR A O 1
ATOM 574 N N . LYS A 1 71 ? 4.859 4.923 18.356 1.00 45.62 71 LYS A N 1
ATOM 575 C CA . LYS A 1 71 ? 5.963 4.425 17.527 1.00 45.62 71 LYS A CA 1
ATOM 576 C C . LYS A 1 71 ? 6.023 5.238 16.237 1.00 45.62 71 LYS A C 1
ATOM 578 O O . LYS A 1 71 ? 5.497 4.846 15.201 1.00 45.62 71 LYS A O 1
ATOM 583 N N . MET A 1 72 ? 6.711 6.376 16.293 1.00 51.84 72 MET A N 1
ATOM 584 C CA . MET A 1 72 ? 7.223 7.044 15.093 1.00 51.84 72 MET A CA 1
ATOM 585 C C . MET A 1 72 ? 8.552 6.387 14.740 1.00 51.84 72 MET A C 1
ATOM 587 O O . MET A 1 72 ? 9.585 6.715 15.318 1.00 51.84 72 MET A O 1
ATOM 591 N N . GLN A 1 73 ? 8.519 5.393 13.858 1.00 54.12 73 GLN A N 1
ATOM 592 C CA . GLN A 1 73 ? 9.694 4.555 13.633 1.00 54.12 73 GLN A CA 1
ATOM 593 C C . GLN A 1 73 ? 10.596 5.116 12.515 1.00 54.12 73 GLN A C 1
ATOM 595 O O . GLN A 1 73 ? 11.809 4.949 12.590 1.00 54.12 73 GLN A O 1
ATOM 600 N N . THR A 1 74 ? 10.035 5.897 11.581 1.00 53.38 74 THR A N 1
ATOM 601 C CA . THR A 1 74 ? 10.720 6.890 10.724 1.00 53.38 74 THR A CA 1
ATOM 602 C C . THR A 1 74 ? 9.675 7.818 10.083 1.00 53.38 74 THR A C 1
ATOM 604 O O . THR A 1 74 ? 8.647 7.349 9.608 1.00 53.38 74 THR A O 1
ATOM 607 N N . CYS A 1 75 ? 9.901 9.136 10.043 1.00 50.78 75 CYS A N 1
ATOM 608 C CA . CYS A 1 75 ? 9.037 10.055 9.288 1.00 50.78 75 CYS A CA 1
ATOM 609 C C . CYS A 1 75 ? 9.540 10.225 7.853 1.00 50.78 75 CYS A C 1
ATOM 611 O O . CYS A 1 75 ? 10.748 10.389 7.655 1.00 50.78 75 CYS A O 1
ATOM 613 N N . PRO A 1 76 ? 8.645 10.309 6.854 1.00 49.78 76 PRO A N 1
ATOM 614 C CA . PRO A 1 76 ? 8.966 11.013 5.623 1.00 49.78 76 PRO A CA 1
ATOM 615 C C . PRO A 1 76 ? 9.397 12.442 5.984 1.00 49.78 76 PRO A C 1
ATOM 617 O O . PRO A 1 76 ? 8.728 13.064 6.815 1.00 49.78 76 PRO A O 1
ATOM 620 N N . PRO A 1 77 ? 10.448 13.005 5.362 1.00 46.00 77 PRO A N 1
ATOM 621 C CA . PRO A 1 77 ? 10.950 14.346 5.682 1.00 46.00 77 PRO A CA 1
ATOM 622 C C . PRO A 1 77 ? 9.905 15.474 5.543 1.00 46.00 77 PRO A C 1
ATOM 624 O O . PRO A 1 77 ? 10.151 16.583 6.004 1.00 46.00 77 PRO A O 1
ATOM 627 N N . ASN A 1 78 ? 8.724 15.184 4.975 1.00 44.38 78 ASN A N 1
ATOM 628 C CA . ASN A 1 78 ? 7.643 16.139 4.719 1.00 44.38 78 ASN A CA 1
ATOM 629 C C . ASN A 1 78 ? 6.298 15.766 5.387 1.00 44.38 78 ASN A C 1
ATOM 631 O O . ASN A 1 78 ? 5.297 16.431 5.140 1.00 44.38 78 ASN A O 1
ATOM 635 N N . ALA A 1 79 ? 6.226 14.696 6.191 1.00 47.69 79 ALA A N 1
ATOM 636 C CA . ALA A 1 79 ? 4.960 14.271 6.813 1.00 47.69 79 ALA A CA 1
ATOM 637 C C . ALA A 1 79 ? 4.614 15.069 8.081 1.00 47.69 79 ALA A C 1
ATOM 639 O O . ALA A 1 79 ? 3.447 15.208 8.432 1.00 47.69 79 ALA A O 1
ATOM 640 N N . SER A 1 80 ? 5.620 15.627 8.753 1.00 45.69 80 SER A N 1
ATOM 641 C CA . SER A 1 80 ? 5.467 16.386 9.997 1.00 45.69 80 SER A CA 1
ATOM 642 C C . SER A 1 80 ? 4.981 17.828 9.800 1.00 45.69 80 SER A C 1
ATOM 644 O O . SER A 1 80 ? 4.650 18.477 10.785 1.00 45.69 80 SER A O 1
ATOM 646 N N . SER A 1 81 ? 4.900 18.343 8.565 1.00 45.09 81 SER A N 1
ATOM 647 C CA . SER A 1 81 ? 4.503 19.739 8.300 1.00 45.09 81 SER A CA 1
ATOM 648 C C . SER A 1 81 ? 3.020 19.943 7.961 1.00 45.09 81 SER A C 1
ATOM 650 O O . SER A 1 81 ? 2.599 21.084 7.796 1.00 45.09 81 SER A O 1
ATOM 652 N N . SER A 1 82 ? 2.218 18.875 7.860 1.00 44.69 82 SER A N 1
ATOM 653 C CA . SER A 1 82 ? 0.779 18.967 7.531 1.00 44.69 82 SER A CA 1
ATOM 654 C C . SER A 1 82 ? -0.154 18.233 8.499 1.00 44.69 82 SER A C 1
ATOM 656 O O . SER A 1 82 ? -1.372 18.285 8.338 1.00 44.69 82 SER A O 1
ATOM 658 N N . ILE A 1 83 ? 0.388 17.589 9.534 1.00 53.75 83 ILE A N 1
ATOM 659 C CA . ILE A 1 83 ? -0.409 17.070 10.646 1.00 53.75 83 ILE A CA 1
ATOM 660 C C . ILE A 1 83 ? -0.653 18.257 11.581 1.00 53.75 83 ILE A C 1
ATOM 662 O O . ILE A 1 83 ? 0.174 18.556 12.439 1.00 53.75 83 ILE A O 1
ATOM 666 N N . ASN A 1 84 ? -1.769 18.967 11.393 1.00 51.81 84 ASN A N 1
ATOM 667 C CA . ASN A 1 84 ? -2.296 19.860 12.425 1.00 51.81 84 ASN A CA 1
ATOM 668 C C . ASN A 1 84 ? -2.687 18.981 13.616 1.00 51.81 84 ASN A C 1
ATOM 670 O O . ASN A 1 84 ? -3.798 18.462 13.698 1.00 51.81 84 ASN A O 1
ATOM 674 N N . SER A 1 85 ? -1.721 18.762 14.505 1.00 55.81 85 SER A N 1
ATOM 675 C CA . SER A 1 85 ? -1.821 17.813 15.613 1.00 55.81 85 SER A CA 1
ATOM 676 C C . SER A 1 85 ? -2.917 18.178 16.620 1.00 55.81 85 SER A C 1
ATOM 678 O O . SER A 1 85 ? -3.266 17.345 17.445 1.00 55.81 85 SER A O 1
ATOM 680 N N . GLU A 1 86 ? -3.468 19.393 16.539 1.00 59.38 86 GLU A N 1
ATOM 681 C CA . GLU A 1 86 ? -4.539 19.895 17.405 1.00 59.38 86 GLU A CA 1
ATOM 682 C C . GLU A 1 86 ? -5.931 19.324 17.090 1.00 59.38 86 GLU A C 1
ATOM 684 O O . GLU A 1 86 ? -6.833 19.551 17.879 1.00 59.38 86 GLU A O 1
ATOM 689 N N . LYS A 1 87 ? -6.137 18.621 15.963 1.00 67.12 87 LYS A N 1
ATOM 690 C CA . LYS A 1 87 ? -7.459 18.058 15.595 1.00 67.12 87 LYS A CA 1
ATOM 691 C C . LYS A 1 87 ? -7.479 16.551 15.355 1.00 67.12 87 LYS A C 1
ATOM 693 O O . LYS A 1 87 ? -8.540 15.986 15.106 1.00 67.12 87 LYS A O 1
ATOM 698 N N . LEU A 1 88 ? -6.328 15.887 15.439 1.00 72.56 88 LEU A N 1
ATOM 699 C CA . LEU A 1 88 ? -6.205 14.469 15.116 1.00 72.56 88 LEU A CA 1
ATOM 700 C C . LEU A 1 88 ? -6.198 13.614 16.382 1.00 72.56 88 LEU A C 1
ATOM 702 O O . LEU A 1 88 ? -5.300 13.708 17.216 1.00 72.56 88 LEU A O 1
ATOM 706 N N . LYS A 1 89 ? -7.163 12.702 16.466 1.00 77.12 89 LYS A N 1
ATOM 707 C CA . LYS A 1 89 ? -7.245 11.643 17.476 1.00 77.12 89 LYS A CA 1
ATOM 708 C C . LYS A 1 89 ? -6.204 10.548 17.241 1.00 77.12 89 LYS A C 1
ATOM 710 O O . LYS A 1 89 ? -5.735 9.933 18.197 1.00 77.12 89 LYS A O 1
ATOM 715 N N . GLY A 1 90 ? -5.832 10.306 15.981 1.00 79.12 90 GLY A N 1
ATOM 716 C CA . GLY A 1 90 ? -4.773 9.362 15.640 1.00 79.12 90 GLY A CA 1
ATOM 717 C C . GLY A 1 90 ? -4.511 9.195 14.146 1.00 79.12 90 GLY A C 1
ATOM 718 O O . GLY A 1 90 ? -5.303 9.608 13.302 1.00 79.12 90 GLY A O 1
ATOM 719 N N . VAL A 1 91 ? -3.373 8.587 13.815 1.00 83.38 91 VAL A N 1
ATOM 720 C CA . VAL A 1 91 ? -2.927 8.299 12.452 1.00 83.38 91 VAL A CA 1
ATOM 721 C C . VAL A 1 91 ? -2.245 6.935 12.414 1.00 83.38 91 VAL A C 1
ATOM 723 O O . VAL A 1 91 ? -1.351 6.657 13.217 1.00 83.38 91 VAL A O 1
ATOM 726 N N . PHE A 1 92 ? -2.623 6.124 11.427 1.00 85.81 92 PHE A N 1
ATOM 727 C CA . PHE A 1 92 ? -1.864 4.955 10.995 1.00 85.81 92 PHE A CA 1
ATOM 728 C C . PHE A 1 92 ? -1.479 5.127 9.529 1.00 85.81 92 PHE A C 1
ATOM 730 O O . PHE A 1 92 ? -2.347 5.325 8.681 1.00 85.81 92 PHE A O 1
ATOM 737 N N . ALA A 1 93 ? -0.195 5.047 9.205 1.00 87.50 93 ALA A N 1
ATOM 738 C CA . ALA A 1 93 ? 0.275 5.106 7.834 1.00 87.50 93 ALA A CA 1
ATOM 739 C C . ALA A 1 93 ? 1.499 4.227 7.618 1.00 87.50 93 ALA A C 1
ATOM 741 O O . ALA A 1 93 ? 2.321 4.049 8.511 1.00 87.50 93 ALA A O 1
ATOM 742 N N . PHE A 1 94 ? 1.672 3.733 6.402 1.00 89.94 94 PHE A N 1
ATOM 743 C CA . PHE A 1 94 ? 2.940 3.161 5.984 1.00 89.94 94 PHE A CA 1
ATOM 744 C C . PHE A 1 94 ? 3.217 3.501 4.529 1.00 89.94 94 PHE A C 1
ATOM 746 O O . PHE A 1 94 ? 2.299 3.660 3.721 1.00 89.94 94 PHE A O 1
ATOM 753 N N . GLY A 1 95 ? 4.500 3.608 4.207 1.00 91.06 95 GLY A N 1
ATOM 754 C CA . GLY A 1 95 ? 4.965 3.841 2.851 1.00 91.06 95 GLY A CA 1
ATOM 755 C C . GLY A 1 95 ? 5.938 2.773 2.409 1.00 91.06 95 GLY A C 1
ATOM 756 O O . GLY A 1 95 ? 6.765 2.278 3.181 1.00 91.06 95 GLY A O 1
ATOM 757 N N . SER A 1 96 ? 5.839 2.430 1.137 1.00 91.62 96 SER A N 1
ATOM 758 C CA . SER A 1 96 ? 6.646 1.409 0.497 1.00 91.62 96 SER A CA 1
ATOM 759 C C . SER A 1 96 ? 7.262 1.949 -0.779 1.00 91.62 96 SER A C 1
ATOM 761 O O . SER A 1 96 ? 6.652 2.752 -1.478 1.00 91.62 96 SER A O 1
ATOM 763 N N . VAL A 1 97 ? 8.482 1.520 -1.079 1.00 91.38 97 VAL A N 1
ATOM 764 C CA . VAL A 1 97 ? 9.200 1.931 -2.289 1.00 91.38 97 VAL A CA 1
ATOM 765 C C . VAL A 1 97 ? 9.502 0.732 -3.159 1.00 91.38 97 VAL A C 1
ATOM 767 O O . VAL A 1 97 ? 9.732 -0.373 -2.662 1.00 91.38 97 VAL A O 1
ATOM 770 N N . THR A 1 98 ? 9.555 0.955 -4.466 1.00 90.25 98 THR A N 1
ATOM 771 C CA . THR A 1 98 ? 9.941 -0.093 -5.407 1.00 90.25 98 THR A CA 1
ATOM 772 C C . THR A 1 98 ? 11.414 -0.465 -5.252 1.00 90.25 98 THR A C 1
ATOM 774 O O . THR A 1 98 ? 12.288 0.403 -5.180 1.00 90.25 98 THR A O 1
ATOM 777 N N . LEU A 1 99 ? 11.704 -1.768 -5.211 1.00 88.12 99 LEU A N 1
ATOM 778 C CA . LEU A 1 99 ? 13.078 -2.263 -5.164 1.00 88.12 99 LEU A CA 1
ATOM 779 C C . LEU A 1 99 ? 13.832 -1.974 -6.474 1.00 88.12 99 LEU A C 1
ATOM 781 O O . LEU A 1 99 ? 13.264 -1.965 -7.569 1.00 88.12 99 LEU A O 1
ATOM 785 N N . LYS A 1 100 ? 15.151 -1.757 -6.357 1.00 80.56 100 LYS A N 1
ATOM 786 C CA . LYS A 1 100 ? 16.039 -1.549 -7.512 1.00 80.56 100 LYS A CA 1
ATOM 787 C C . LYS A 1 100 ? 15.994 -2.758 -8.450 1.00 80.56 100 LYS A C 1
ATOM 789 O O . LYS A 1 100 ? 15.988 -3.896 -7.994 1.00 80.56 100 LYS A O 1
ATOM 794 N N . GLY A 1 101 ? 16.022 -2.490 -9.754 1.00 75.19 101 GLY A N 1
ATOM 795 C CA . GLY A 1 101 ? 15.934 -3.517 -10.797 1.00 75.19 101 GLY A CA 1
ATOM 796 C C . GLY A 1 101 ? 14.517 -3.746 -11.326 1.00 75.19 101 GLY A C 1
ATOM 797 O O . GLY A 1 101 ? 14.357 -4.438 -12.326 1.00 75.19 101 GLY A O 1
ATOM 798 N N . HIS A 1 102 ? 13.499 -3.130 -10.717 1.00 79.31 102 HIS A N 1
ATOM 799 C CA . HIS A 1 102 ? 12.151 -3.098 -11.275 1.00 79.31 102 HIS A CA 1
ATOM 800 C C . HIS A 1 102 ? 12.015 -2.040 -12.387 1.00 79.31 102 HIS A C 1
ATOM 802 O O . HIS A 1 102 ? 12.713 -1.025 -12.397 1.00 79.31 102 HIS A O 1
ATOM 808 N N . LEU A 1 103 ? 11.088 -2.263 -13.326 1.00 74.56 103 LEU A N 1
ATOM 809 C CA . LEU A 1 103 ? 10.880 -1.394 -14.494 1.00 74.56 103 LEU A CA 1
ATOM 810 C C . LEU A 1 103 ? 10.297 -0.020 -14.130 1.00 74.56 103 LEU A C 1
ATOM 812 O O . LEU A 1 103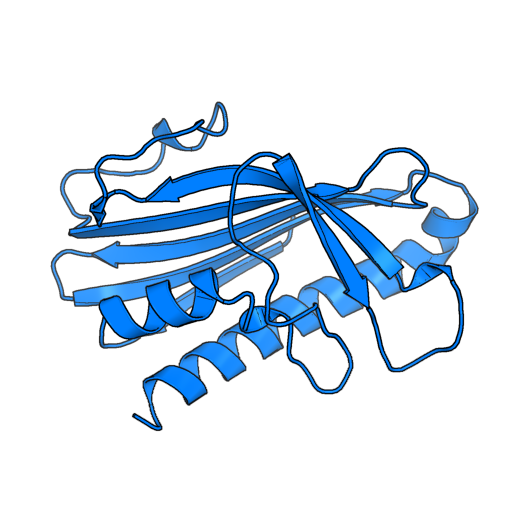 ? 10.409 0.928 -14.909 1.00 74.56 103 LEU A O 1
ATOM 816 N N . LEU A 1 104 ? 9.671 0.093 -12.963 1.00 80.69 104 LEU A N 1
ATOM 817 C CA . LEU A 1 104 ? 9.155 1.333 -12.387 1.00 80.69 104 LEU A CA 1
ATOM 818 C C . LEU A 1 104 ? 9.925 1.657 -11.111 1.00 80.69 104 LEU A C 1
ATOM 820 O O . LEU A 1 104 ? 10.249 0.751 -10.348 1.00 80.69 104 LEU A O 1
ATOM 824 N N . SER A 1 105 ? 10.163 2.944 -10.873 1.00 84.94 105 SER A N 1
ATOM 825 C CA . SER A 1 105 ? 10.655 3.459 -9.597 1.00 84.94 105 SER A CA 1
ATOM 826 C C . SER A 1 105 ? 9.573 4.336 -8.985 1.00 84.94 105 SER A C 1
ATOM 828 O O . SER A 1 105 ? 9.149 5.315 -9.607 1.00 84.94 105 SER A O 1
ATOM 830 N N . GLY A 1 106 ? 9.084 3.966 -7.807 1.00 86.06 106 GLY A N 1
ATOM 831 C CA . GLY A 1 106 ? 7.957 4.638 -7.183 1.00 86.06 106 GLY A CA 1
ATOM 832 C C . GLY A 1 106 ? 7.874 4.452 -5.676 1.00 86.06 106 GLY A C 1
ATOM 833 O O . GLY A 1 106 ? 8.612 3.663 -5.086 1.00 86.06 106 GLY A O 1
ATOM 834 N N . GLU A 1 107 ? 6.961 5.213 -5.087 1.00 88.06 107 GLU A N 1
ATOM 835 C CA . GLU A 1 107 ? 6.567 5.154 -3.687 1.00 88.06 107 GLU A CA 1
ATOM 836 C C . GLU A 1 107 ? 5.041 5.087 -3.613 1.00 88.06 107 GLU A C 1
ATOM 838 O O . GLU A 1 107 ? 4.354 5.879 -4.264 1.00 88.06 107 GLU A O 1
ATOM 843 N N . ASP A 1 108 ? 4.538 4.151 -2.815 1.00 89.75 108 ASP A N 1
ATOM 844 C CA . ASP A 1 108 ? 3.126 4.002 -2.488 1.00 89.75 108 ASP A CA 1
ATOM 845 C C . ASP A 1 108 ? 2.954 4.156 -0.973 1.00 89.75 108 ASP A C 1
ATOM 847 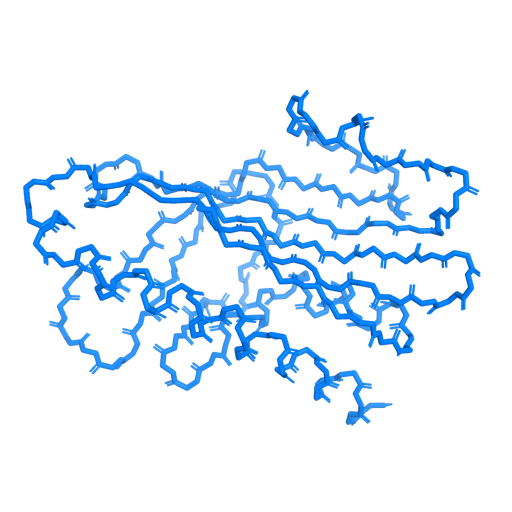O O . ASP A 1 108 ? 3.567 3.416 -0.198 1.00 89.75 108 ASP A O 1
ATOM 851 N N . MET A 1 109 ? 2.118 5.109 -0.561 1.00 90.56 109 MET A N 1
ATOM 852 C CA . MET A 1 109 ? 1.760 5.381 0.828 1.00 90.56 109 MET A CA 1
ATOM 853 C C . MET A 1 109 ? 0.274 5.135 1.052 1.00 90.56 109 MET A C 1
ATOM 855 O O . MET A 1 109 ? -0.570 5.590 0.279 1.00 90.56 109 MET A O 1
ATOM 859 N N . PHE A 1 110 ? -0.032 4.481 2.166 1.00 90.00 110 PHE A N 1
ATOM 860 C CA . PHE A 1 110 ? -1.383 4.263 2.662 1.00 90.00 110 PHE A CA 1
ATOM 861 C C . PHE A 1 110 ? -1.503 4.896 4.030 1.00 90.00 110 PHE A C 1
ATOM 863 O O . PHE A 1 110 ? -0.647 4.663 4.881 1.00 90.00 110 PHE A O 1
ATOM 870 N N . SER A 1 111 ? -2.554 5.674 4.250 1.00 87.19 111 SER A N 1
ATOM 871 C CA . SER A 1 111 ? -2.792 6.312 5.536 1.00 87.19 111 SER A CA 1
ATOM 872 C C . SER A 1 111 ? -4.264 6.328 5.902 1.00 87.19 111 SER A C 1
ATOM 874 O O . SER A 1 111 ? -5.142 6.430 5.047 1.00 87.19 111 SER A O 1
ATOM 876 N N . ILE A 1 112 ? -4.504 6.227 7.198 1.00 86.38 112 ILE A N 1
ATOM 877 C CA . ILE A 1 112 ? -5.775 6.457 7.852 1.00 86.38 112 ILE A CA 1
ATOM 878 C C . ILE A 1 112 ? -5.548 7.547 8.889 1.00 86.38 112 ILE A C 1
ATOM 880 O O . ILE A 1 112 ? -4.644 7.433 9.719 1.00 86.38 112 ILE A O 1
ATOM 884 N N . LYS A 1 113 ? -6.368 8.593 8.834 1.00 84.31 113 LYS A N 1
ATOM 885 C CA . LYS A 1 113 ? -6.356 9.716 9.773 1.00 84.31 113 LYS A CA 1
ATOM 886 C C . LYS A 1 113 ? -7.696 9.775 10.492 1.00 84.31 113 LYS A C 1
ATOM 888 O O . LYS A 1 113 ? -8.736 9.706 9.842 1.00 84.31 113 LYS A O 1
ATOM 893 N N . TRP A 1 114 ? -7.660 9.897 11.810 1.00 79.88 114 TRP A N 1
ATOM 894 C CA . TRP A 1 114 ? -8.828 10.038 12.672 1.00 79.88 114 TRP A CA 1
ATOM 895 C C . TRP A 1 114 ? -8.843 11.433 13.254 1.00 79.88 114 TRP A C 1
ATOM 897 O O . TRP A 1 114 ? -7.914 11.811 13.966 1.00 79.88 114 TRP A O 1
ATOM 907 N N . GLU A 1 115 ? -9.894 12.174 12.950 1.00 82.62 115 GLU A N 1
ATOM 908 C CA . GLU A 1 115 ? -10.129 13.506 13.489 1.00 82.62 115 GLU A CA 1
ATOM 909 C C . GLU A 1 115 ? -10.870 13.412 14.839 1.00 82.62 115 GLU A C 1
ATOM 911 O O . GLU A 1 115 ? -11.370 12.353 15.235 1.00 82.62 115 GLU A O 1
ATOM 916 N N . GLU A 1 116 ? -10.913 14.516 15.582 1.00 79.44 116 GLU A N 1
ATOM 917 C CA . GLU A 1 116 ? -11.604 14.617 16.876 1.00 79.44 116 GLU A CA 1
ATOM 918 C C . GLU A 1 116 ? -13.119 14.397 16.792 1.00 79.44 116 GLU A C 1
ATOM 920 O O . GLU A 1 116 ? -13.717 13.901 17.744 1.00 79.44 116 GLU A O 1
ATOM 925 N N . ASP A 1 117 ? -13.738 14.726 15.658 1.00 80.38 117 ASP A N 1
ATOM 926 C CA . ASP A 1 117 ? -15.172 14.549 15.398 1.00 80.38 117 ASP A CA 1
ATOM 927 C C . ASP A 1 117 ? -15.550 13.100 15.024 1.00 80.38 117 ASP A C 1
ATOM 929 O O . ASP A 1 117 ? -16.649 12.851 14.530 1.00 80.38 117 ASP A O 1
ATOM 933 N N . ASP A 1 118 ? -14.635 12.149 15.248 1.00 73.94 118 ASP A N 1
ATOM 934 C CA . ASP A 1 118 ? -14.709 10.740 14.848 1.00 73.94 118 ASP A CA 1
ATOM 935 C C . ASP A 1 118 ? -14.791 10.508 13.323 1.00 73.94 118 ASP A C 1
ATOM 937 O O . ASP A 1 118 ? -14.969 9.365 12.879 1.00 73.94 118 ASP A O 1
ATOM 941 N N . SER A 1 119 ? -14.580 11.549 12.506 1.00 75.56 119 SER A N 1
ATOM 942 C CA . SER A 1 119 ? -14.405 11.402 11.062 1.00 75.56 119 SER A CA 1
ATOM 943 C C . SER A 1 119 ? -13.096 10.685 10.755 1.00 75.56 119 SER A C 1
ATOM 945 O O . SER A 1 119 ? -12.031 11.011 11.291 1.00 75.56 119 SER A O 1
ATOM 947 N N . VAL A 1 120 ? -13.154 9.724 9.832 1.00 77.38 120 VAL A N 1
ATOM 948 C CA . VAL A 1 120 ? -11.965 9.008 9.373 1.00 77.38 120 VAL A CA 1
ATOM 949 C C . VAL A 1 120 ? -11.681 9.246 7.903 1.00 77.38 120 VAL A C 1
ATOM 951 O O . VAL A 1 120 ? -12.518 8.933 7.067 1.00 77.38 12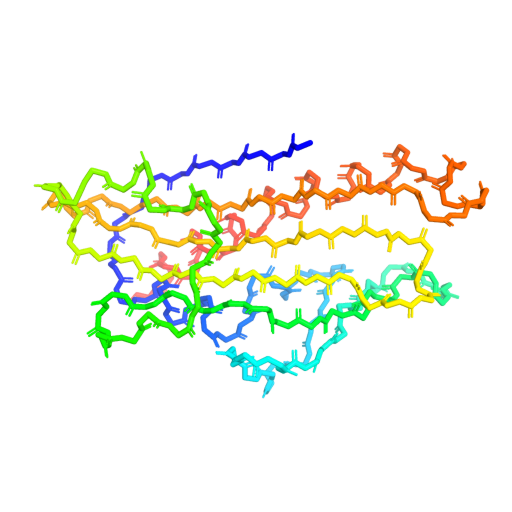0 VAL A O 1
ATOM 954 N N . TRP A 1 121 ? -10.459 9.672 7.594 1.00 80.81 121 TRP A N 1
ATOM 955 C CA . TRP A 1 121 ? -9.949 9.826 6.241 1.00 80.81 121 TRP A CA 1
ATOM 956 C C . TRP A 1 121 ? -9.025 8.684 5.838 1.00 80.81 121 TRP A C 1
ATOM 958 O O . TRP A 1 121 ? -7.990 8.467 6.468 1.00 80.81 121 TRP A O 1
ATOM 968 N N . TYR A 1 122 ? -9.361 7.994 4.749 1.00 83.88 122 TYR A N 1
ATOM 969 C CA . TYR A 1 122 ? -8.436 7.089 4.066 1.00 83.88 122 TYR A CA 1
ATOM 970 C C . TYR A 1 122 ? -7.754 7.799 2.904 1.00 83.88 122 TYR A C 1
ATOM 972 O O . TYR A 1 122 ? -8.437 8.254 1.990 1.00 83.88 122 TYR A O 1
ATOM 980 N N . GLU A 1 123 ? -6.423 7.840 2.916 1.00 84.88 123 GLU A N 1
ATOM 981 C CA . GLU A 1 123 ? -5.625 8.449 1.859 1.00 84.88 123 GLU A CA 1
ATOM 982 C C . GLU A 1 123 ? -4.595 7.473 1.282 1.00 84.88 123 GLU A C 1
ATOM 984 O O . GLU A 1 123 ? -3.826 6.838 2.008 1.00 84.88 123 GLU A O 1
ATOM 989 N N . THR A 1 124 ? -4.575 7.377 -0.050 1.00 87.56 124 THR A N 1
ATOM 990 C CA . THR A 1 124 ? -3.554 6.650 -0.817 1.00 87.56 124 THR A CA 1
ATOM 991 C C . THR A 1 124 ? -2.780 7.631 -1.683 1.00 87.56 124 THR A C 1
ATOM 993 O O . THR A 1 124 ? -3.382 8.320 -2.511 1.00 87.56 124 THR A O 1
ATOM 996 N N . LEU A 1 125 ? -1.456 7.667 -1.526 1.00 85.69 125 LEU A N 1
ATOM 997 C CA . LEU A 1 125 ? -0.557 8.427 -2.390 1.00 85.69 125 LEU A CA 1
ATOM 998 C C . LEU A 1 125 ? 0.309 7.470 -3.197 1.00 85.69 125 LEU A C 1
ATOM 1000 O O . LEU A 1 125 ? 1.058 6.688 -2.626 1.00 85.69 125 LEU A O 1
ATOM 1004 N N . SER A 1 126 ? 0.250 7.591 -4.521 1.00 85.69 126 SER A N 1
ATOM 1005 C CA . SER A 1 126 ? 1.131 6.849 -5.426 1.00 85.69 126 SER A CA 1
ATOM 1006 C C . SER A 1 126 ? 1.954 7.800 -6.286 1.00 85.69 126 SER A C 1
ATOM 1008 O O . SER A 1 126 ? 1.433 8.672 -7.005 1.00 85.69 126 SER A O 1
ATOM 1010 N N . PHE A 1 127 ? 3.266 7.607 -6.237 1.00 84.19 127 PHE A N 1
ATOM 1011 C CA . PHE A 1 127 ? 4.242 8.247 -7.099 1.00 84.19 127 PHE A CA 1
ATOM 1012 C C . PHE A 1 127 ? 4.994 7.179 -7.881 1.00 84.19 127 PHE A C 1
ATOM 1014 O O . PHE A 1 127 ? 5.510 6.232 -7.307 1.00 84.19 127 PHE A O 1
ATOM 1021 N N . SER A 1 128 ? 5.100 7.333 -9.198 1.00 84.12 128 SER A N 1
ATOM 1022 C CA . SER A 1 128 ? 5.900 6.424 -10.015 1.00 84.12 128 SER A CA 1
ATOM 1023 C C . SER A 1 128 ? 6.533 7.153 -11.191 1.00 84.12 128 SER A C 1
ATOM 1025 O O . SER A 1 128 ? 5.996 8.139 -11.697 1.00 84.12 128 SER A O 1
ATOM 1027 N N . LYS A 1 129 ? 7.703 6.670 -11.602 1.00 84.88 129 LYS A N 1
ATOM 1028 C CA . LYS A 1 129 ? 8.440 7.095 -12.789 1.00 84.88 129 LYS A CA 1
ATOM 1029 C C . LYS A 1 129 ? 8.891 5.858 -13.575 1.00 84.88 129 LYS A C 1
ATOM 1031 O O . LYS A 1 129 ? 9.261 4.853 -12.957 1.00 84.88 129 LYS A O 1
ATOM 1036 N N . PRO A 1 130 ? 8.910 5.918 -14.917 1.00 81.50 130 PRO A N 1
ATOM 1037 C CA . PRO A 1 130 ? 9.558 4.892 -15.724 1.00 81.50 130 PRO A CA 1
ATOM 1038 C C . PRO A 1 130 ? 11.039 4.772 -15.344 1.00 81.50 130 PRO A C 1
ATOM 1040 O O . PRO A 1 130 ? 11.739 5.781 -15.280 1.00 81.50 130 PRO A O 1
ATOM 1043 N N . ALA A 1 131 ? 11.520 3.554 -15.088 1.00 80.56 131 ALA A N 1
ATOM 1044 C CA . ALA A 1 131 ? 12.940 3.264 -14.871 1.00 80.56 131 ALA A CA 1
ATOM 1045 C C . ALA A 1 131 ? 13.615 2.625 -16.101 1.00 80.56 131 ALA A C 1
ATOM 1047 O O . ALA A 1 131 ? 14.826 2.424 -16.100 1.00 80.56 131 ALA A O 1
ATOM 1048 N N . THR A 1 132 ? 12.852 2.311 -17.156 1.00 76.44 132 THR A N 1
ATOM 1049 C CA . THR A 1 132 ? 13.349 1.712 -18.406 1.00 76.44 132 THR A CA 1
ATOM 1050 C C . THR A 1 132 ? 12.567 2.241 -19.613 1.00 76.44 132 THR A C 1
ATOM 1052 O O . THR A 1 132 ? 11.467 2.770 -19.467 1.00 76.44 132 THR A O 1
ATOM 1055 N N . PHE A 1 133 ? 13.099 2.066 -20.827 1.00 76.56 133 PHE A N 1
ATOM 1056 C CA . PHE A 1 133 ? 12.382 2.416 -22.065 1.00 76.56 133 PHE A CA 1
ATOM 1057 C C . PHE A 1 133 ? 11.057 1.654 -22.205 1.00 76.56 133 PHE A C 1
ATOM 1059 O O . PHE A 1 133 ? 10.048 2.186 -22.656 1.00 76.56 133 PHE A O 1
ATOM 1066 N N . LEU A 1 134 ? 11.047 0.405 -21.751 1.00 73.62 134 LEU A N 1
ATOM 1067 C CA . LEU A 1 134 ? 9.895 -0.474 -21.846 1.00 73.62 134 LEU A CA 1
ATOM 1068 C C . LEU A 1 134 ? 8.741 -0.021 -20.940 1.00 73.62 134 LEU A C 1
ATOM 1070 O O . LEU A 1 134 ? 7.583 -0.048 -21.353 1.00 73.62 134 LEU A O 1
ATOM 1074 N N . SER A 1 135 ? 9.058 0.490 -19.746 1.00 77.06 135 SER A N 1
ATOM 1075 C CA . SER A 1 135 ? 8.052 1.092 -18.868 1.00 77.06 135 SER A CA 1
ATOM 1076 C C . SER A 1 135 ? 7.560 2.453 -19.340 1.00 77.06 135 SER A C 1
ATOM 1078 O O . SER A 1 135 ? 6.476 2.856 -18.927 1.00 77.06 135 SER A O 1
ATOM 1080 N N . LEU A 1 136 ? 8.292 3.144 -20.222 1.00 82.75 136 LEU A N 1
ATOM 1081 C CA . LEU A 1 136 ? 7.812 4.378 -20.844 1.00 82.75 136 LEU A CA 1
ATOM 1082 C C . LEU A 1 136 ? 6.612 4.096 -21.760 1.00 82.75 136 LEU A C 1
ATOM 1084 O O . LEU A 1 136 ? 5.601 4.789 -21.668 1.00 82.75 136 LEU A O 1
ATOM 1088 N N . ALA A 1 137 ? 6.692 3.044 -22.581 1.00 83.38 137 ALA A N 1
ATOM 1089 C CA . ALA A 1 137 ? 5.621 2.658 -23.503 1.00 83.38 137 ALA A CA 1
ATOM 1090 C C . ALA A 1 137 ? 4.337 2.227 -22.772 1.00 83.38 137 ALA A C 1
ATOM 1092 O O . ALA A 1 137 ? 3.230 2.533 -23.210 1.00 83.38 137 ALA A O 1
ATOM 1093 N N . THR A 1 138 ? 4.470 1.553 -21.627 1.00 79.31 138 THR A N 1
ATOM 1094 C CA . THR A 1 138 ? 3.328 1.072 -20.834 1.00 79.31 138 THR A CA 1
ATOM 1095 C C . THR A 1 138 ? 2.893 2.047 -19.738 1.00 79.31 138 THR A C 1
ATOM 1097 O O . THR A 1 138 ? 1.981 1.741 -18.969 1.00 79.31 138 THR A O 1
ATOM 1100 N N . TYR A 1 139 ? 3.521 3.220 -19.629 1.00 84.00 139 TYR A N 1
ATOM 1101 C CA . TYR A 1 139 ? 3.276 4.151 -18.528 1.00 84.00 139 TYR A CA 1
ATOM 1102 C C . TYR A 1 139 ? 1.814 4.628 -18.415 1.00 84.00 139 TYR A C 1
ATOM 1104 O O . TYR A 1 139 ? 1.296 4.646 -17.295 1.00 84.00 139 TYR A O 1
ATOM 1112 N N . PRO A 1 140 ? 1.085 4.929 -19.514 1.00 87.06 140 PRO A N 1
ATOM 1113 C CA . PRO A 1 140 ? -0.332 5.291 -19.418 1.00 87.06 140 PRO A CA 1
ATOM 1114 C C . PRO A 1 140 ? -1.192 4.189 -18.783 1.00 87.06 140 PRO A C 1
ATOM 1116 O O . PRO A 1 140 ? -2.078 4.471 -17.976 1.00 87.06 140 PRO A O 1
ATOM 1119 N N . TYR A 1 141 ? -0.895 2.925 -19.093 1.00 85.12 141 TYR A N 1
ATOM 1120 C CA . TYR A 1 141 ? -1.582 1.776 -18.505 1.00 85.12 141 TYR A CA 1
ATOM 1121 C C . TYR A 1 141 ? -1.296 1.650 -17.003 1.00 85.12 141 TYR A C 1
ATOM 1123 O O . TYR A 1 141 ? -2.215 1.442 -16.210 1.00 85.12 141 TYR A O 1
ATOM 1131 N N . VAL A 1 142 ? -0.039 1.852 -16.595 1.00 83.19 142 VAL A N 1
ATOM 1132 C CA . VAL A 1 142 ? 0.366 1.874 -15.178 1.00 83.19 142 VAL A CA 1
ATOM 1133 C C . VAL A 1 142 ? -0.399 2.955 -14.412 1.00 83.19 142 VAL A C 1
ATOM 1135 O O . VAL A 1 142 ? -0.972 2.673 -13.361 1.00 83.19 142 VAL A O 1
ATOM 1138 N N . GLN A 1 143 ? -0.476 4.173 -14.955 1.00 86.62 143 GLN A N 1
ATOM 1139 C CA . GLN A 1 143 ? -1.223 5.266 -14.328 1.00 86.62 143 GLN A CA 1
ATOM 1140 C C . GLN A 1 143 ? -2.714 4.948 -14.194 1.00 86.62 143 GLN A C 1
ATOM 1142 O O . GLN A 1 143 ? -3.334 5.280 -13.182 1.00 86.62 143 GLN A O 1
ATOM 1147 N N . TRP A 1 144 ? -3.303 4.300 -15.200 1.00 88.81 144 TRP A N 1
ATOM 1148 C CA . TRP A 1 144 ? -4.690 3.853 -15.130 1.00 88.81 144 TRP A CA 1
ATOM 1149 C C . TRP A 1 144 ? -4.897 2.810 -14.024 1.00 88.81 144 TRP A C 1
ATOM 1151 O O . TRP A 1 144 ? -5.803 2.975 -13.206 1.00 88.81 144 TRP A O 1
ATOM 1161 N N . LYS A 1 145 ? -4.025 1.796 -13.926 1.00 87.19 145 LYS A N 1
ATOM 1162 C CA . LYS A 1 145 ? -4.079 0.786 -12.856 1.00 87.19 145 LYS A CA 1
ATOM 1163 C C . LYS A 1 145 ? -3.881 1.385 -11.463 1.00 87.19 145 LYS A C 1
ATOM 1165 O O . LYS A 1 145 ? -4.600 0.992 -10.552 1.00 87.19 145 LYS A O 1
ATOM 1170 N N . GLN A 1 146 ? -3.001 2.373 -11.295 1.00 87.94 146 GLN A N 1
ATOM 1171 C CA . GLN A 1 146 ? -2.835 3.098 -10.025 1.00 87.94 146 GLN A CA 1
ATOM 1172 C C . GLN A 1 146 ? -4.113 3.842 -9.612 1.00 87.94 146 GLN A C 1
ATOM 1174 O O . GLN A 1 146 ? -4.530 3.769 -8.458 1.00 87.94 146 GLN A O 1
ATOM 1179 N N . LYS A 1 147 ? -4.791 4.512 -10.556 1.00 89.81 147 LYS A N 1
ATOM 1180 C CA . LYS A 1 147 ? -6.088 5.164 -10.287 1.00 89.81 147 LYS A CA 1
ATOM 1181 C C . LYS A 1 147 ? -7.181 4.149 -9.956 1.00 89.81 147 LYS A C 1
ATOM 1183 O O . LYS A 1 147 ? -7.971 4.372 -9.041 1.00 89.81 147 LYS A O 1
ATOM 1188 N N . LEU A 1 148 ? -7.231 3.043 -10.701 1.00 90.94 148 LEU A N 1
ATOM 1189 C CA . LEU A 1 148 ? -8.184 1.959 -10.467 1.00 90.94 148 LEU A CA 1
ATOM 1190 C C . LEU A 1 148 ? -7.989 1.351 -9.077 1.00 90.94 148 LEU A C 1
ATOM 1192 O O . LEU A 1 148 ? -8.966 1.154 -8.358 1.00 90.94 148 LEU A O 1
ATOM 1196 N N . PHE A 1 149 ? -6.734 1.107 -8.703 1.00 90.31 149 PHE A N 1
ATOM 1197 C CA . PHE A 1 149 ? -6.354 0.616 -7.391 1.00 90.31 149 PHE A CA 1
ATOM 1198 C C . PHE A 1 149 ? -6.831 1.551 -6.287 1.00 90.31 149 PHE A C 1
ATOM 1200 O O . PHE A 1 149 ? -7.599 1.108 -5.445 1.00 90.31 149 PHE A O 1
ATOM 1207 N N . ALA A 1 150 ? -6.490 2.842 -6.348 1.00 89.12 150 ALA A N 1
ATOM 1208 C CA . ALA A 1 150 ? -6.902 3.807 -5.329 1.00 89.12 150 ALA A CA 1
ATOM 1209 C C . ALA A 1 150 ? -8.431 3.873 -5.155 1.00 89.12 150 ALA A C 1
ATOM 1211 O O . ALA A 1 150 ? -8.941 3.952 -4.035 1.00 89.12 150 ALA A O 1
ATOM 1212 N N . LYS A 1 151 ? -9.189 3.784 -6.257 1.00 90.50 151 LYS A N 1
ATOM 1213 C CA . LYS A 1 151 ? -10.655 3.725 -6.203 1.00 90.50 151 LYS A CA 1
ATOM 1214 C C . LYS A 1 151 ? -11.146 2.440 -5.530 1.00 90.50 151 LYS A C 1
ATOM 1216 O O . LYS A 1 151 ? -12.009 2.495 -4.659 1.00 90.50 151 LYS A O 1
ATOM 1221 N N . GLN A 1 152 ? -10.645 1.285 -5.955 1.00 92.38 152 GLN A N 1
ATOM 1222 C CA . GLN A 1 152 ? -11.150 -0.005 -5.486 1.00 92.38 152 GLN A CA 1
ATOM 1223 C C . GLN A 1 152 ? -10.690 -0.353 -4.069 1.00 92.38 152 GLN A C 1
ATOM 1225 O O . GLN A 1 152 ? -11.485 -0.909 -3.316 1.00 92.38 152 GLN A O 1
ATOM 1230 N N . SER A 1 153 ? -9.470 0.018 -3.678 1.00 89.81 153 SER A N 1
ATOM 1231 C CA . SER A 1 153 ? -8.986 -0.135 -2.304 1.00 89.81 153 SER A CA 1
ATOM 1232 C C . SER A 1 153 ? -9.835 0.671 -1.324 1.00 89.81 153 SER A C 1
ATOM 1234 O O . SER A 1 153 ? -10.197 0.155 -0.268 1.00 89.81 153 SER A O 1
ATOM 1236 N N . SER A 1 154 ? -10.224 1.892 -1.711 1.00 86.56 154 SER A N 1
ATOM 1237 C CA . SER A 1 154 ? -11.130 2.736 -0.926 1.00 86.56 154 SER A CA 1
ATOM 1238 C C . SER A 1 154 ? -12.489 2.059 -0.753 1.00 86.56 154 SER A C 1
ATOM 1240 O O . SER A 1 154 ? -12.969 1.928 0.366 1.00 86.56 154 SER A O 1
ATOM 1242 N N . VAL A 1 155 ? -13.087 1.554 -1.838 1.00 88.81 155 VAL A N 1
ATOM 1243 C CA . VAL A 1 155 ? -14.374 0.837 -1.779 1.00 88.81 155 VAL A CA 1
ATOM 1244 C C . VAL A 1 155 ? -14.290 -0.420 -0.908 1.00 88.81 155 VAL A C 1
ATOM 1246 O O . VAL A 1 155 ? -15.204 -0.687 -0.130 1.00 88.81 155 VAL A O 1
ATOM 1249 N N . ALA A 1 156 ? -13.201 -1.181 -1.011 1.00 88.50 156 ALA A N 1
ATOM 1250 C CA . ALA A 1 156 ? -12.990 -2.376 -0.202 1.00 88.50 156 ALA A CA 1
ATOM 1251 C C . ALA A 1 156 ? -12.867 -2.042 1.295 1.00 88.50 156 ALA A C 1
ATOM 1253 O O . ALA A 1 156 ? -13.469 -2.731 2.116 1.00 88.50 156 ALA A O 1
ATOM 1254 N N . LEU A 1 157 ? -12.185 -0.944 1.642 1.00 85.44 157 LEU A N 1
ATOM 1255 C CA . LEU A 1 157 ? -12.142 -0.432 3.012 1.00 85.44 157 LEU A CA 1
ATOM 1256 C C . LEU A 1 157 ? -13.537 -0.013 3.505 1.00 85.44 157 LEU A C 1
ATOM 1258 O O . LEU A 1 157 ? -13.940 -0.448 4.581 1.00 85.44 157 LEU A O 1
ATOM 1262 N N . LEU A 1 158 ? -14.290 0.779 2.723 1.00 83.00 158 LEU A N 1
ATOM 1263 C CA . LEU A 1 158 ? -15.661 1.191 3.080 1.00 83.00 158 LEU A CA 1
ATOM 1264 C C . LEU A 1 158 ? -16.529 -0.036 3.406 1.00 83.00 158 LEU A C 1
ATOM 1266 O O . LEU A 1 158 ? -17.241 -0.054 4.410 1.00 83.00 158 LEU A O 1
ATOM 1270 N N . LYS A 1 159 ? -16.443 -1.073 2.565 1.00 84.75 159 LYS A N 1
ATOM 1271 C CA . LYS A 1 159 ? -17.190 -2.320 2.734 1.00 84.75 159 LYS A CA 1
ATOM 1272 C C . LYS A 1 159 ? -16.759 -3.081 3.988 1.00 84.75 159 LYS A C 1
ATOM 1274 O O . LYS A 1 159 ? -17.610 -3.450 4.787 1.00 84.75 159 LYS A O 1
ATOM 1279 N N . ALA A 1 160 ? -15.454 -3.267 4.194 1.00 82.25 160 ALA A N 1
ATOM 1280 C CA . ALA A 1 160 ? -14.922 -3.982 5.355 1.00 82.25 160 ALA A CA 1
ATOM 1281 C C . ALA A 1 160 ? -15.335 -3.343 6.691 1.00 82.25 160 ALA A C 1
ATOM 1283 O O . ALA A 1 160 ? -15.532 -4.045 7.678 1.00 82.25 160 ALA A O 1
ATOM 1284 N N . VAL A 1 161 ? -15.491 -2.018 6.717 1.00 77.31 161 VAL A N 1
ATOM 1285 C CA . VAL A 1 161 ? -15.940 -1.278 7.905 1.00 77.31 161 VAL A CA 1
ATOM 1286 C C . VAL A 1 161 ? -17.454 -1.362 8.096 1.00 77.31 161 VAL A C 1
ATOM 1288 O O . VAL A 1 161 ? -17.906 -1.391 9.236 1.00 77.31 161 VAL A O 1
ATOM 1291 N N . SER A 1 162 ? -18.220 -1.410 7.003 1.00 76.69 162 SER A N 1
ATOM 1292 C CA . SER A 1 162 ? -19.691 -1.431 7.025 1.00 76.69 162 SER A CA 1
ATOM 1293 C C . SER A 1 162 ? -20.281 -2.815 7.320 1.00 76.69 162 SER A C 1
ATOM 1295 O O . SER A 1 162 ? -21.329 -2.904 7.950 1.00 76.69 162 SER A O 1
ATOM 1297 N N . ASP A 1 163 ? -19.620 -3.890 6.882 1.00 68.44 163 ASP A N 1
ATOM 1298 C CA . ASP A 1 163 ? -20.087 -5.279 7.041 1.00 68.44 163 ASP A CA 1
ATOM 1299 C C . ASP A 1 163 ? -19.816 -5.858 8.456 1.00 68.44 163 ASP A C 1
ATOM 1301 O O . ASP A 1 163 ? -19.976 -7.059 8.675 1.00 68.44 163 ASP A O 1
ATOM 1305 N N . SER A 1 164 ? -19.374 -5.035 9.418 1.00 52.03 164 SER A N 1
ATOM 1306 C CA . SER A 1 164 ? -18.931 -5.436 10.770 1.00 52.03 164 SER A CA 1
ATOM 1307 C C . SER A 1 164 ? -19.581 -4.611 11.866 1.00 52.03 164 SER A C 1
ATOM 1309 O O . SER A 1 164 ? -19.550 -5.078 13.025 1.00 52.03 164 SER A O 1
#